Protein AF-A0A5K1AHB9-F1 (afdb_monomer)

Nearest PDB structures (foldseek):
  2nty-assembly1_B  TM=8.160E-01  e=4.34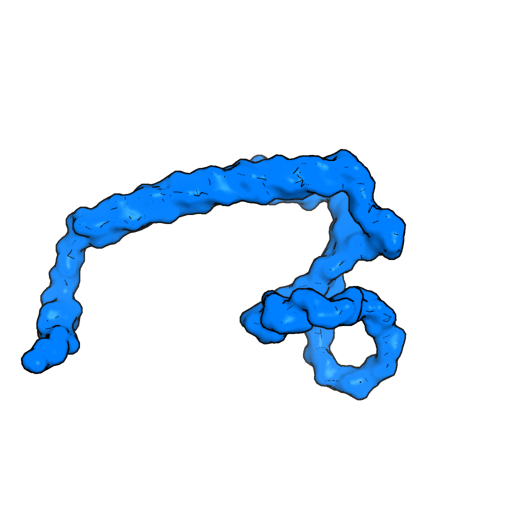3E-06  Arabidopsis thaliana
  2nty-assembly1_A  TM=7.771E-01  e=1.594E-05  Arabidopsis thaliana

Solvent-accessible surface area (backbone atoms only — not comparable to full-atom values): 6434 Å² total; per-residue (Å²): 108,81,71,72,68,72,57,93,62,81,52,51,72,43,79,65,64,85,83,69,90,71,85,87,76,86,79,68,70,81,86,75,54,57,77,75,36,63,86,44,68,89,52,58,44,78,45,63,49,96,88,52,73,54,73,66,58,52,53,50,52,50,52,53,51,56,53,50,52,52,52,50,51,52,54,50,52,51,51,53,53,54,61,72,71,52,81,82,58,68,73,59,66,77,65,54,84,132

Structure (mmCIF, N/CA/C/O backbone):
data_AF-A0A5K1AHB9-F1
#
_entry.id   AF-A0A5K1AHB9-F1
#
loop_
_atom_site.group_PDB
_atom_site.id
_atom_site.type_symbol
_atom_site.label_atom_id
_atom_site.label_alt_id
_atom_site.label_comp_id
_atom_site.label_asym_id
_atom_site.label_entity_id
_atom_site.label_seq_id
_atom_site.pdbx_PDB_ins_code
_atom_site.Cartn_x
_atom_site.Cartn_y
_atom_site.Cartn_z
_atom_site.occupancy
_atom_site.B_iso_or_equiv
_atom_site.auth_seq_id
_atom_site.auth_comp_id
_atom_site.auth_asym_id
_atom_site.auth_atom_id
_atom_site.pdbx_PDB_model_num
ATOM 1 N N . GLY A 1 1 ? -5.721 8.902 -8.532 1.00 81.38 1 GLY A N 1
ATOM 2 C CA . GLY A 1 1 ? -5.268 8.381 -7.226 1.00 81.38 1 GLY A CA 1
ATOM 3 C C . GLY A 1 1 ? -3.894 7.746 -7.349 1.00 81.38 1 GLY A C 1
ATOM 4 O O . GLY A 1 1 ? -3.397 7.605 -8.459 1.00 81.38 1 GLY A O 1
ATOM 5 N N . ILE A 1 2 ? -3.257 7.375 -6.229 1.00 90.69 2 ILE A N 1
ATOM 6 C CA . ILE A 1 2 ? -1.900 6.787 -6.248 1.00 90.69 2 ILE A CA 1
ATOM 7 C C . ILE A 1 2 ? -1.875 5.500 -7.084 1.00 90.69 2 ILE A C 1
ATOM 9 O O . ILE A 1 2 ? -0.987 5.347 -7.917 1.00 90.69 2 ILE A O 1
ATOM 13 N N . LEU A 1 3 ? -2.879 4.628 -6.935 1.00 93.69 3 LEU A N 1
ATOM 14 C CA . LEU A 1 3 ? -2.993 3.385 -7.708 1.00 93.69 3 LEU A CA 1
ATOM 15 C C . LEU A 1 3 ? -3.179 3.630 -9.213 1.00 93.69 3 LEU A C 1
ATOM 17 O O . LEU A 1 3 ? -2.570 2.931 -10.013 1.00 93.69 3 LEU A O 1
ATOM 21 N N . ASP A 1 4 ? -3.910 4.675 -9.611 1.00 93.12 4 ASP A N 1
ATOM 22 C CA . ASP A 1 4 ? -4.105 5.009 -11.033 1.00 93.12 4 ASP A CA 1
ATOM 23 C C . ASP A 1 4 ? -2.802 5.373 -11.756 1.00 93.12 4 ASP A C 1
ATOM 25 O O . ASP A 1 4 ? -2.745 5.311 -12.983 1.00 93.12 4 ASP A O 1
ATOM 29 N N . SER A 1 5 ? -1.760 5.755 -11.007 1.00 90.38 5 SER A N 1
ATOM 30 C CA . SER A 1 5 ? -0.436 6.059 -11.559 1.00 90.38 5 SER A CA 1
ATOM 31 C C . SER A 1 5 ? 0.387 4.813 -11.913 1.00 90.38 5 SER A C 1
ATOM 33 O O . SER A 1 5 ? 1.413 4.928 -12.588 1.00 90.38 5 SER A O 1
ATOM 35 N N . PHE A 1 6 ? -0.053 3.626 -11.488 1.00 93.50 6 PHE A N 1
ATOM 36 C CA . PHE A 1 6 ? 0.588 2.343 -11.779 1.00 93.50 6 PHE A CA 1
ATOM 37 C C . PHE A 1 6 ? 0.031 1.731 -13.065 1.00 93.50 6 PHE A C 1
ATOM 39 O O . PHE A 1 6 ? -0.561 0.656 -13.069 1.00 93.50 6 PHE A O 1
ATOM 46 N N . ARG A 1 7 ? 0.226 2.454 -14.165 1.00 90.12 7 ARG A N 1
ATOM 47 C CA . ARG A 1 7 ? 0.042 1.962 -15.532 1.00 90.12 7 ARG A CA 1
ATOM 48 C C . ARG A 1 7 ? 1.422 1.808 -16.162 1.00 90.12 7 ARG A C 1
ATOM 50 O O . ARG A 1 7 ? 2.338 2.533 -15.769 1.00 90.12 7 ARG A O 1
ATOM 57 N N . ASP A 1 8 ? 1.559 0.858 -17.082 1.00 90.00 8 ASP A N 1
ATOM 58 C CA . ASP A 1 8 ? 2.795 0.613 -17.837 1.00 90.00 8 ASP A CA 1
ATOM 59 C C . ASP A 1 8 ? 4.030 0.460 -16.929 1.00 90.00 8 ASP A C 1
ATOM 61 O O . ASP A 1 8 ? 5.009 1.203 -17.006 1.00 90.00 8 ASP A O 1
ATOM 65 N N . THR A 1 9 ? 3.953 -0.481 -15.985 1.00 94.56 9 THR A N 1
ATOM 66 C CA . THR A 1 9 ? 5.007 -0.712 -14.995 1.00 94.56 9 THR A CA 1
ATOM 67 C C . THR A 1 9 ? 6.137 -1.568 -15.557 1.00 94.56 9 THR A C 1
ATOM 69 O O . THR A 1 9 ? 5.909 -2.567 -16.229 1.00 94.56 9 THR A O 1
ATOM 72 N N . GLU A 1 10 ? 7.377 -1.238 -15.195 1.00 95.81 10 GLU A N 1
ATOM 73 C CA . GLU A 1 10 ? 8.547 -2.074 -15.511 1.00 95.81 10 GLU A CA 1
ATOM 74 C C . GLU A 1 10 ? 8.611 -3.364 -14.675 1.00 95.81 10 GLU A C 1
ATOM 76 O O . GLU A 1 10 ? 9.442 -4.226 -14.930 1.00 95.81 10 GLU A O 1
ATOM 81 N N . PHE A 1 11 ? 7.761 -3.490 -13.657 1.00 95.00 11 PHE A N 1
ATOM 82 C CA . PHE A 1 11 ? 7.629 -4.680 -12.822 1.00 95.00 11 PHE A CA 1
ATOM 83 C C . PHE A 1 11 ? 6.306 -5.391 -13.108 1.00 95.00 11 PHE A C 1
ATOM 85 O O . PHE A 1 11 ? 5.344 -4.773 -13.568 1.00 95.00 11 PHE A O 1
ATOM 92 N N . TRP A 1 12 ? 6.249 -6.679 -12.783 1.00 93.94 12 TRP A N 1
ATOM 93 C CA . TRP A 1 12 ? 5.058 -7.514 -12.935 1.00 93.94 12 TRP A CA 1
ATOM 94 C C . TRP A 1 12 ? 4.931 -8.493 -11.770 1.00 93.94 12 TRP A C 1
ATOM 96 O O . TRP A 1 12 ? 5.812 -8.590 -10.914 1.00 93.94 12 TRP A O 1
ATOM 106 N N . TYR A 1 13 ? 3.818 -9.215 -11.730 1.00 90.19 13 TYR A N 1
ATOM 107 C CA . TYR A 1 13 ? 3.555 -10.242 -10.733 1.00 90.19 13 TYR A CA 1
ATOM 108 C C . TYR A 1 13 ? 3.452 -11.600 -11.416 1.00 90.19 13 TYR A C 1
ATOM 110 O O . TYR A 1 13 ? 2.854 -11.714 -12.482 1.00 90.19 13 TYR A O 1
ATOM 118 N N . VAL A 1 14 ? 4.054 -12.615 -10.801 1.00 86.44 14 VAL A N 1
ATOM 119 C CA . VAL A 1 14 ? 3.972 -14.010 -11.239 1.00 86.44 14 VAL A CA 1
ATOM 120 C C . VAL A 1 14 ? 3.254 -14.802 -10.160 1.00 86.44 14 VAL A C 1
ATOM 122 O O . VAL A 1 14 ? 3.601 -14.695 -8.977 1.00 86.44 14 VAL A O 1
ATOM 125 N N . ASP A 1 15 ? 2.261 -15.592 -10.557 1.00 81.38 15 ASP A N 1
ATOM 126 C CA . ASP A 1 15 ? 1.556 -16.459 -9.625 1.00 81.38 15 ASP A CA 1
ATOM 127 C C . ASP A 1 15 ? 2.517 -17.473 -9.016 1.00 81.38 15 ASP A C 1
ATOM 129 O O . ASP A 1 15 ? 3.282 -18.158 -9.698 1.00 81.38 15 ASP A O 1
ATOM 133 N N . ARG A 1 16 ? 2.458 -17.576 -7.690 1.00 66.62 16 ARG A N 1
ATOM 134 C CA . ARG A 1 16 ? 3.025 -18.718 -6.987 1.00 66.62 16 ARG A CA 1
ATOM 135 C C . ARG A 1 16 ? 2.013 -19.833 -7.176 1.00 66.62 16 ARG A C 1
ATOM 137 O O . ARG A 1 16 ? 1.036 -19.895 -6.436 1.00 66.62 16 ARG A O 1
ATOM 144 N N . GLY A 1 17 ? 2.185 -20.656 -8.207 1.00 59.50 17 GLY A N 1
ATOM 145 C CA . GLY A 1 17 ? 1.388 -21.873 -8.330 1.00 59.50 17 GLY A CA 1
ATOM 146 C C . GLY A 1 17 ? 1.400 -22.651 -7.008 1.00 59.50 17 GLY A C 1
ATOM 147 O O . GLY A 1 17 ? 2.318 -22.497 -6.197 1.00 59.50 17 GLY A O 1
ATOM 148 N N . ILE A 1 18 ? 0.391 -23.494 -6.779 1.00 51.75 18 ILE A N 1
ATOM 149 C CA . ILE A 1 18 ? 0.480 -24.517 -5.731 1.00 51.75 18 ILE A CA 1
ATOM 150 C C . ILE A 1 18 ? 1.751 -25.308 -6.051 1.00 51.75 18 ILE A C 1
ATOM 152 O O . ILE A 1 18 ? 1.807 -25.970 -7.085 1.00 51.75 18 ILE A O 1
ATOM 156 N N . VAL A 1 19 ? 2.799 -25.146 -5.243 1.00 49.06 19 VAL A N 1
ATOM 157 C CA . VAL A 1 19 ? 4.120 -25.718 -5.515 1.00 49.06 19 VAL A CA 1
ATOM 158 C C . VAL A 1 19 ? 4.002 -27.240 -5.431 1.00 49.06 19 VAL A C 1
ATOM 160 O O . VAL A 1 19 ? 4.139 -27.823 -4.361 1.00 49.06 19 VAL A O 1
ATOM 163 N N . VAL A 1 20 ? 3.724 -27.893 -6.559 1.00 38.78 20 VAL A N 1
ATOM 164 C CA . VAL A 1 20 ? 4.153 -29.269 -6.789 1.00 38.78 20 VAL A CA 1
ATOM 165 C C . VAL A 1 20 ? 5.581 -29.140 -7.280 1.00 38.78 20 VAL A C 1
ATOM 167 O O . VAL A 1 20 ? 5.830 -28.645 -8.376 1.00 38.78 20 VAL A O 1
ATOM 170 N N . ASP A 1 21 ? 6.497 -29.502 -6.393 1.00 45.81 21 ASP A N 1
ATOM 171 C CA . ASP A 1 21 ? 7.939 -29.530 -6.578 1.00 45.81 21 ASP A CA 1
ATOM 172 C C . ASP A 1 21 ? 8.309 -30.129 -7.944 1.00 45.81 21 ASP A C 1
ATOM 174 O O . ASP A 1 21 ? 8.280 -31.342 -8.127 1.00 45.81 21 ASP A O 1
ATOM 178 N N . ASN A 1 22 ? 8.580 -29.284 -8.941 1.00 35.94 22 ASN A N 1
ATOM 179 C CA . ASN A 1 22 ? 9.223 -29.706 -10.176 1.00 35.94 22 ASN A CA 1
ATOM 180 C C . ASN A 1 22 ? 9.940 -28.533 -10.854 1.00 35.94 22 ASN A C 1
ATOM 182 O O . ASN A 1 22 ? 9.338 -27.649 -11.451 1.00 35.94 22 ASN A O 1
ATOM 186 N N . VAL A 1 23 ? 11.267 -28.615 -10.760 1.00 42.84 23 VAL A N 1
ATOM 187 C CA . VAL A 1 23 ? 12.256 -28.238 -11.776 1.00 42.84 23 VAL A CA 1
ATOM 188 C C . VAL A 1 23 ? 12.213 -26.785 -12.276 1.00 42.84 23 VAL A C 1
ATOM 190 O O . VAL A 1 23 ? 11.600 -26.453 -13.281 1.00 42.84 23 VAL A O 1
ATOM 193 N N . GLY A 1 24 ? 13.079 -25.966 -11.671 1.00 44.78 24 GLY A N 1
ATOM 194 C CA . GLY A 1 24 ? 14.034 -25.209 -12.485 1.00 44.78 24 GLY A CA 1
ATOM 195 C C . GLY A 1 24 ? 13.684 -23.782 -12.895 1.00 44.78 24 GLY A C 1
ATOM 196 O O . GLY A 1 24 ? 14.109 -23.390 -13.977 1.00 44.78 24 GLY A O 1
ATOM 197 N N . ASP A 1 25 ? 13.029 -22.977 -12.052 1.00 41.03 25 ASP A N 1
ATOM 198 C CA . ASP A 1 25 ? 12.905 -21.538 -12.332 1.00 41.03 25 ASP A CA 1
ATOM 199 C C . ASP A 1 25 ? 13.920 -20.696 -11.513 1.00 41.03 25 ASP A C 1
ATOM 201 O O . ASP A 1 25 ? 13.877 -20.697 -10.275 1.00 41.03 25 ASP A O 1
ATOM 205 N N . PRO A 1 26 ? 14.877 -19.977 -12.141 1.00 44.56 26 PRO A N 1
ATOM 206 C CA . PRO A 1 26 ? 15.927 -19.221 -11.442 1.00 44.56 26 PRO A CA 1
ATOM 207 C C . PRO A 1 26 ? 15.434 -17.972 -10.690 1.00 44.56 26 PRO A C 1
ATOM 209 O O . PRO A 1 26 ? 16.230 -17.295 -10.036 1.00 44.56 26 PRO A O 1
ATOM 212 N N . CYS A 1 27 ? 14.152 -17.628 -10.796 1.00 46.22 27 CYS A N 1
ATOM 213 C CA . CYS A 1 27 ? 13.674 -16.264 -10.570 1.00 46.22 27 CYS A CA 1
ATOM 214 C C . CYS A 1 27 ? 13.281 -15.926 -9.121 1.00 46.22 27 CYS A C 1
ATOM 216 O O . CYS A 1 27 ? 12.946 -14.777 -8.825 1.00 46.22 27 CYS A O 1
ATOM 218 N N . CYS A 1 28 ? 13.362 -16.865 -8.176 1.00 46.69 28 CYS A N 1
ATOM 219 C CA . CYS A 1 28 ? 13.315 -16.522 -6.755 1.00 46.69 28 CYS A CA 1
ATOM 220 C C . CYS A 1 28 ? 14.701 -16.037 -6.326 1.00 46.69 28 CYS A C 1
ATOM 222 O O . CYS A 1 28 ? 15.533 -16.839 -5.901 1.00 46.69 28 CYS A O 1
ATOM 224 N N . SER A 1 29 ? 14.962 -14.731 -6.465 1.00 49.19 29 SER A N 1
ATOM 225 C CA . SER A 1 29 ? 16.191 -14.093 -5.980 1.00 49.19 29 SER A CA 1
ATOM 226 C C . SER A 1 29 ? 16.513 -14.585 -4.564 1.00 49.19 29 SER A C 1
ATOM 228 O O . SER A 1 29 ? 15.788 -14.376 -3.589 1.00 49.19 29 SER A O 1
ATOM 230 N N . LYS A 1 30 ? 17.568 -15.393 -4.483 1.00 49.91 30 LYS A N 1
ATOM 231 C CA . LYS A 1 30 ? 17.800 -16.281 -3.353 1.00 49.91 30 LYS A CA 1
ATOM 232 C C . LYS A 1 30 ? 18.246 -15.471 -2.130 1.00 49.91 30 LYS A C 1
ATOM 234 O O . LYS 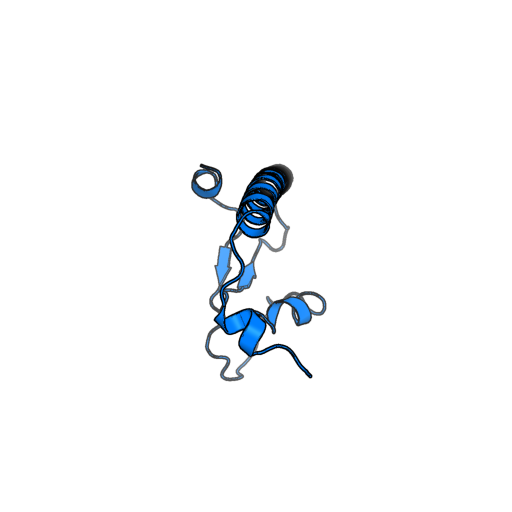A 1 30 ? 19.173 -14.669 -2.201 1.00 49.91 30 LYS A O 1
ATOM 239 N N . ARG A 1 31 ? 17.632 -15.811 -0.990 1.00 45.12 31 ARG A N 1
ATOM 240 C CA . ARG A 1 31 ? 18.099 -15.689 0.412 1.00 45.12 31 ARG A CA 1
ATOM 241 C C . ARG A 1 31 ? 17.623 -14.542 1.313 1.00 45.12 31 ARG A C 1
ATOM 243 O O . ARG A 1 31 ? 17.782 -14.698 2.517 1.00 45.12 31 ARG A O 1
ATOM 250 N N . ARG A 1 32 ? 17.004 -13.450 0.842 1.00 43.78 32 ARG A N 1
ATOM 251 C CA . ARG A 1 32 ? 16.433 -12.422 1.766 1.00 43.78 32 ARG A CA 1
ATOM 252 C C . ARG A 1 32 ? 14.927 -12.191 1.654 1.00 43.78 32 ARG A C 1
ATOM 254 O O . ARG A 1 32 ? 14.324 -11.648 2.572 1.00 43.78 32 ARG A O 1
ATOM 261 N N . THR A 1 33 ? 14.315 -12.634 0.566 1.00 48.16 33 THR A N 1
ATOM 262 C CA . THR A 1 33 ? 12.881 -12.489 0.276 1.00 48.16 33 THR A CA 1
ATOM 263 C C . THR A 1 33 ? 12.033 -13.650 0.788 1.00 48.16 33 THR A C 1
ATOM 265 O O . THR A 1 33 ? 10.854 -13.433 1.040 1.00 48.16 33 THR A O 1
ATOM 268 N N . TYR A 1 34 ? 12.614 -14.836 1.011 1.00 48.53 34 TYR A N 1
ATOM 269 C CA . TYR A 1 34 ? 11.877 -16.020 1.477 1.00 48.53 34 TYR A CA 1
ATOM 270 C C . TYR A 1 34 ? 11.237 -15.819 2.859 1.00 48.53 34 TYR A C 1
ATOM 272 O O . TYR A 1 34 ? 10.032 -15.996 2.984 1.00 48.53 34 TYR A O 1
ATOM 280 N N . LEU A 1 35 ? 11.978 -15.324 3.860 1.00 47.69 35 LEU A N 1
ATOM 281 C CA . LEU A 1 35 ? 11.425 -15.157 5.216 1.00 47.69 35 L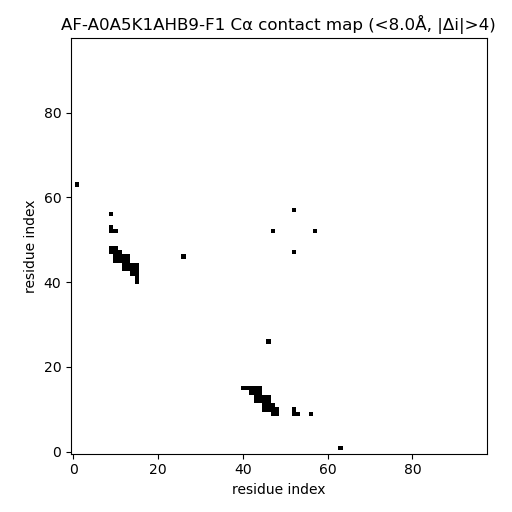EU A CA 1
ATOM 282 C C . LEU A 1 35 ? 10.235 -14.182 5.266 1.00 47.69 35 LEU A C 1
ATOM 284 O O . LEU A 1 35 ? 9.271 -14.398 5.985 1.00 47.69 35 LEU A O 1
ATOM 288 N N . ARG A 1 36 ? 10.290 -13.097 4.481 1.00 48.84 36 ARG A N 1
ATOM 289 C CA . ARG A 1 36 ? 9.230 -12.073 4.441 1.00 48.84 36 ARG A CA 1
ATOM 290 C C . ARG A 1 36 ? 8.034 -12.476 3.570 1.00 48.84 36 ARG A C 1
ATOM 292 O O . ARG A 1 36 ? 7.040 -11.754 3.548 1.00 48.84 36 ARG A O 1
ATOM 299 N N . GLN A 1 37 ? 8.165 -13.556 2.799 1.00 52.94 37 GLN A N 1
ATOM 300 C CA . GLN A 1 37 ? 7.144 -14.051 1.878 1.00 52.94 37 GLN A CA 1
ATOM 301 C C . GLN A 1 37 ? 6.486 -15.352 2.343 1.00 52.94 37 GLN A C 1
ATOM 303 O O . GLN A 1 37 ? 5.359 -15.590 1.925 1.00 52.94 37 GLN A O 1
ATOM 308 N N . GLU A 1 38 ? 7.113 -16.150 3.216 1.00 57.03 38 GLU A N 1
ATOM 309 C CA . GLU A 1 38 ? 6.457 -17.315 3.839 1.00 57.03 38 GLU A CA 1
ATOM 310 C C . GLU A 1 38 ? 5.166 -16.910 4.564 1.00 57.03 38 GLU A C 1
ATOM 312 O O . GLU A 1 38 ? 4.128 -17.543 4.393 1.00 57.03 38 GLU A O 1
ATOM 317 N N . GLU A 1 39 ? 5.192 -15.777 5.272 1.00 61.59 39 GLU A N 1
ATOM 318 C CA . GLU A 1 39 ? 4.025 -15.216 5.969 1.00 61.59 39 GLU A CA 1
ATOM 319 C C . GLU A 1 39 ? 2.889 -14.797 5.015 1.00 61.59 39 GLU A C 1
ATOM 321 O O . GLU A 1 39 ? 1.750 -14.627 5.435 1.00 61.59 39 GLU A O 1
ATOM 326 N N . LYS A 1 40 ? 3.178 -14.624 3.719 1.00 78.62 40 LYS A N 1
ATOM 327 C CA . LYS A 1 40 ? 2.221 -14.161 2.703 1.00 78.62 40 LYS A CA 1
ATOM 328 C C . LYS A 1 40 ? 2.205 -15.090 1.495 1.00 78.62 40 LYS A C 1
ATOM 330 O O . LYS A 1 40 ? 2.246 -14.631 0.352 1.00 78.62 40 LYS A O 1
ATOM 335 N N . TRP A 1 41 ? 2.154 -16.395 1.760 1.00 78.31 41 TRP A N 1
ATOM 336 C CA . TRP A 1 41 ? 2.183 -17.459 0.751 1.00 78.31 41 TRP A CA 1
ATOM 337 C C . TRP A 1 41 ? 1.087 -17.330 -0.319 1.00 78.31 41 TRP A C 1
ATOM 339 O O . TRP A 1 41 ? 1.276 -17.789 -1.440 1.00 78.31 41 TRP A O 1
ATOM 349 N N . TRP A 1 42 ? -0.022 -16.658 -0.003 1.00 82.56 42 TRP A N 1
ATOM 350 C CA . TRP A 1 42 ? -1.131 -16.406 -0.926 1.00 82.56 42 TRP A CA 1
ATOM 351 C C . TRP A 1 42 ? -0.905 -15.235 -1.899 1.00 82.56 42 TRP A C 1
ATOM 353 O O . TRP A 1 42 ? -1.735 -15.014 -2.777 1.00 82.56 42 TRP A O 1
ATOM 363 N N . LEU A 1 43 ? 0.164 -14.440 -1.754 1.00 83.81 43 LEU A N 1
ATOM 364 C CA . LEU A 1 43 ? 0.421 -13.300 -2.642 1.00 83.81 43 LEU A CA 1
ATOM 365 C C . LEU A 1 43 ? 1.282 -13.694 -3.852 1.00 83.81 43 LEU A C 1
ATOM 367 O O . LEU A 1 43 ? 2.311 -14.350 -3.670 1.00 83.81 43 LEU A O 1
ATOM 371 N N . PRO A 1 44 ? 0.977 -13.198 -5.064 1.00 86.94 44 PRO A N 1
ATOM 372 C CA . PRO A 1 44 ? 1.865 -13.321 -6.219 1.00 86.94 44 PRO A CA 1
ATOM 373 C C . PRO A 1 44 ? 3.279 -12.786 -5.942 1.00 86.94 44 PRO A C 1
ATOM 375 O O . PRO A 1 44 ? 3.488 -11.875 -5.132 1.00 86.94 44 PRO A O 1
ATOM 378 N N . CYS A 1 45 ? 4.287 -13.352 -6.602 1.00 84.88 45 CYS A N 1
ATOM 379 C CA . CYS A 1 45 ? 5.670 -12.908 -6.461 1.00 84.88 45 CYS A CA 1
ATOM 380 C C . CYS A 1 45 ? 5.950 -11.711 -7.386 1.00 84.88 45 CYS A C 1
ATOM 382 O O . CYS A 1 45 ? 5.788 -11.850 -8.599 1.00 84.88 45 CYS A O 1
ATOM 384 N N . PRO A 1 46 ? 6.376 -10.544 -6.863 1.00 90.38 46 PRO A N 1
ATOM 385 C CA . PRO A 1 46 ? 6.789 -9.432 -7.709 1.00 90.38 46 PRO A CA 1
ATOM 386 C C . PRO A 1 46 ? 8.118 -9.749 -8.403 1.00 90.38 46 PRO A C 1
ATOM 388 O O . PRO A 1 46 ? 9.060 -10.223 -7.765 1.00 90.38 46 PRO A O 1
ATOM 391 N N . GLN A 1 47 ? 8.199 -9.432 -9.690 1.00 88.38 47 GLN A N 1
ATOM 392 C CA . GLN A 1 47 ? 9.381 -9.583 -10.531 1.00 88.38 47 GLN A CA 1
ATOM 393 C C . GLN A 1 47 ? 9.741 -8.261 -11.212 1.00 88.38 47 GLN A C 1
ATOM 395 O O . GLN A 1 47 ? 8.899 -7.382 -11.398 1.00 88.38 47 GLN A O 1
ATOM 400 N N . VAL A 1 48 ? 11.017 -8.126 -11.565 1.00 94.25 48 VAL A N 1
ATOM 401 C CA . VAL A 1 48 ? 11.587 -6.967 -12.266 1.00 94.25 48 VAL A CA 1
ATOM 402 C C . VAL A 1 48 ? 12.534 -7.457 -13.369 1.00 94.25 48 VAL A C 1
ATOM 404 O O . VAL A 1 48 ? 12.973 -8.610 -13.311 1.00 94.25 48 VAL A O 1
ATOM 407 N N . PRO A 1 49 ? 12.904 -6.619 -14.354 1.00 94.25 49 PRO A N 1
ATOM 408 C CA . PRO A 1 49 ? 13.849 -7.004 -15.392 1.00 94.25 49 PRO A CA 1
ATOM 409 C C . PRO A 1 49 ? 15.203 -7.392 -14.777 1.00 94.25 49 PRO A C 1
ATOM 411 O O . PRO A 1 49 ? 15.583 -6.820 -13.750 1.00 94.25 49 PRO A O 1
ATOM 414 N N . PRO A 1 50 ? 15.989 -8.291 -15.399 1.00 91.31 50 PRO A N 1
ATOM 415 C CA . PRO A 1 50 ? 17.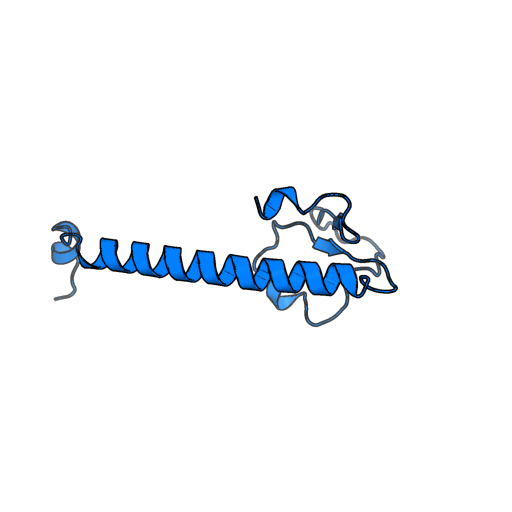315 -8.670 -14.895 1.00 91.31 50 PRO A CA 1
ATOM 416 C C . PRO A 1 50 ? 18.280 -7.486 -14.731 1.00 91.31 50 PRO A C 1
ATOM 418 O O . PRO A 1 50 ? 19.156 -7.504 -13.871 1.00 91.31 50 PRO A O 1
ATOM 421 N N . THR A 1 51 ? 18.097 -6.432 -15.529 1.00 94.19 51 THR A N 1
ATOM 422 C CA . THR A 1 51 ? 18.841 -5.163 -15.455 1.00 94.19 51 THR A CA 1
ATOM 423 C C . THR A 1 51 ? 18.407 -4.265 -14.291 1.00 94.19 51 THR A C 1
ATOM 425 O O . THR A 1 51 ? 19.015 -3.223 -14.051 1.00 94.19 51 THR A O 1
ATOM 428 N N . GLY A 1 52 ? 17.356 -4.652 -13.568 1.00 93.56 52 GLY A N 1
ATOM 429 C CA . GLY A 1 52 ? 16.676 -3.832 -12.580 1.00 93.56 52 GLY A CA 1
ATOM 430 C C . GLY A 1 52 ? 15.746 -2.791 -13.204 1.00 93.56 52 GLY A C 1
ATOM 431 O O . GLY A 1 52 ? 15.619 -2.675 -14.422 1.00 93.56 52 GLY A O 1
ATOM 432 N N . LEU A 1 53 ? 15.091 -2.035 -12.322 1.00 96.38 53 LEU A N 1
ATOM 433 C CA . LEU A 1 53 ? 14.214 -0.922 -12.682 1.00 96.38 53 LEU A CA 1
ATOM 434 C C . LEU A 1 53 ? 15.024 0.319 -13.068 1.00 96.38 53 LEU A C 1
ATOM 436 O O . LEU A 1 53 ? 16.080 0.593 -12.482 1.00 96.38 53 LEU A O 1
ATOM 440 N N . SER A 1 54 ? 14.471 1.126 -13.969 1.00 97.00 54 SER A N 1
ATOM 441 C CA . SER A 1 54 ? 15.008 2.432 -14.330 1.00 97.00 54 SER A CA 1
ATOM 442 C C . SER A 1 54 ? 15.105 3.369 -13.118 1.00 97.00 54 SER A C 1
ATOM 444 O O . SER A 1 54 ? 14.417 3.223 -12.097 1.00 97.00 54 SER A O 1
ATOM 446 N N . ALA A 1 55 ? 15.994 4.363 -13.204 1.00 97.44 55 ALA A N 1
ATOM 447 C CA . ALA A 1 55 ? 16.143 5.369 -12.154 1.00 97.44 55 ALA A CA 1
ATOM 448 C C . ALA A 1 55 ? 14.830 6.130 -11.900 1.00 97.44 55 ALA A C 1
ATOM 450 O O . ALA A 1 55 ? 14.459 6.329 -10.740 1.00 97.44 55 ALA A O 1
ATOM 451 N N . ASP A 1 56 ? 14.107 6.469 -12.966 1.00 95.88 56 ASP A N 1
ATOM 452 C CA . ASP A 1 56 ? 12.839 7.189 -12.886 1.00 95.88 56 ASP A CA 1
ATOM 453 C C . ASP A 1 56 ? 11.752 6.348 -12.220 1.00 95.88 56 ASP A C 1
ATOM 455 O O . ASP A 1 56 ? 11.094 6.821 -11.290 1.00 95.88 56 ASP A O 1
ATOM 459 N N . THR A 1 57 ? 11.614 5.074 -12.600 1.00 95.94 57 THR A N 1
ATOM 460 C CA . THR A 1 57 ? 10.648 4.167 -11.970 1.00 95.94 57 THR A CA 1
ATOM 461 C C . THR A 1 57 ? 10.954 3.967 -10.487 1.00 95.94 57 THR A C 1
ATOM 463 O O . THR A 1 57 ? 10.048 4.069 -9.658 1.00 95.94 57 THR A O 1
ATOM 466 N N . ARG A 1 58 ? 12.224 3.793 -10.097 1.00 96.56 58 ARG A N 1
ATOM 467 C CA . ARG A 1 58 ? 12.601 3.710 -8.671 1.00 96.56 58 ARG A CA 1
ATOM 468 C C . ARG A 1 58 ? 12.253 4.984 -7.903 1.00 96.56 58 ARG A C 1
ATOM 470 O O . ARG A 1 58 ? 11.718 4.898 -6.798 1.00 96.56 58 ARG A O 1
ATOM 477 N N . LYS A 1 59 ? 12.522 6.159 -8.480 1.00 96.69 59 LYS A N 1
ATOM 478 C CA . LYS A 1 59 ? 12.206 7.454 -7.860 1.00 96.69 59 LYS A CA 1
ATOM 479 C C . LYS A 1 59 ? 10.697 7.636 -7.684 1.00 96.69 59 LYS A C 1
ATOM 481 O O . LYS A 1 59 ? 10.258 8.053 -6.614 1.00 96.69 59 LYS A O 1
ATOM 486 N N . ARG A 1 60 ? 9.904 7.271 -8.697 1.00 95.06 60 ARG A N 1
ATOM 487 C CA . ARG A 1 60 ? 8.435 7.282 -8.630 1.00 95.06 60 ARG A CA 1
ATOM 488 C C . ARG A 1 60 ? 7.911 6.351 -7.537 1.00 95.06 60 ARG A C 1
ATOM 490 O O . ARG A 1 60 ? 7.128 6.793 -6.705 1.00 95.06 60 ARG A O 1
ATOM 497 N N . LEU A 1 61 ? 8.391 5.106 -7.488 1.00 96.19 61 LEU A N 1
ATOM 498 C CA . LEU A 1 61 ? 8.008 4.133 -6.458 1.00 96.19 61 LEU A CA 1
ATOM 499 C C . LEU A 1 61 ? 8.311 4.636 -5.044 1.00 96.19 61 LEU A C 1
ATOM 501 O O . LEU A 1 61 ? 7.477 4.503 -4.147 1.00 96.19 61 LEU A O 1
ATOM 505 N N . GLN A 1 62 ? 9.484 5.240 -4.846 1.00 96.81 62 GLN A N 1
ATOM 506 C CA . GLN A 1 62 ? 9.873 5.798 -3.555 1.00 96.81 62 GLN A CA 1
ATOM 507 C C . GLN A 1 62 ? 8.957 6.960 -3.151 1.00 96.81 62 GLN A C 1
ATOM 509 O O . GLN A 1 62 ? 8.452 6.978 -2.031 1.00 96.81 62 GLN A O 1
ATOM 514 N N . HIS A 1 63 ? 8.653 7.871 -4.077 1.00 95.69 63 HIS A N 1
ATOM 515 C CA . HIS A 1 63 ? 7.713 8.960 -3.818 1.00 95.69 63 HIS A CA 1
ATOM 516 C C . HIS A 1 63 ? 6.309 8.449 -3.453 1.00 95.69 63 HIS A C 1
ATOM 518 O O . HIS A 1 63 ? 5.724 8.900 -2.468 1.00 95.69 63 HIS A O 1
ATOM 524 N N . SER A 1 64 ? 5.784 7.466 -4.193 1.00 96.50 64 SER A N 1
ATOM 525 C CA . SER A 1 64 ? 4.490 6.844 -3.888 1.00 96.50 64 SER A CA 1
ATOM 526 C C . SER A 1 64 ? 4.481 6.185 -2.507 1.00 96.50 64 SER A C 1
ATOM 528 O O . SER A 1 64 ? 3.513 6.349 -1.766 1.00 96.50 64 SER A O 1
ATOM 530 N N . LYS A 1 65 ? 5.560 5.484 -2.134 1.00 97.19 65 LYS A N 1
ATOM 531 C CA . LYS A 1 65 ? 5.730 4.889 -0.800 1.00 97.19 65 LYS A CA 1
ATOM 532 C C . LYS A 1 65 ? 5.692 5.952 0.298 1.00 97.19 65 LYS A C 1
ATOM 534 O O . LYS A 1 65 ? 4.998 5.769 1.295 1.00 97.19 65 LYS A O 1
ATOM 539 N N . ASP A 1 66 ? 6.422 7.049 0.127 1.00 97.56 66 ASP A N 1
ATOM 540 C CA . ASP A 1 66 ? 6.487 8.107 1.137 1.00 97.56 66 ASP A CA 1
ATOM 541 C C . ASP A 1 66 ? 5.139 8.816 1.292 1.00 97.56 66 ASP A C 1
ATOM 543 O O . ASP A 1 66 ? 4.690 9.040 2.416 1.00 97.56 66 ASP A O 1
ATOM 547 N N . CYS A 1 67 ? 4.446 9.075 0.180 1.00 96.38 67 CYS A N 1
ATOM 548 C CA . CYS A 1 67 ? 3.091 9.619 0.187 1.00 96.38 67 CYS A CA 1
ATOM 549 C C . CYS A 1 67 ? 2.100 8.688 0.913 1.00 96.38 67 CYS A C 1
ATOM 551 O O . CYS A 1 67 ? 1.412 9.121 1.838 1.00 96.38 67 CYS A O 1
ATOM 553 N N . LEU A 1 68 ? 2.080 7.392 0.570 1.00 97.56 68 LEU A N 1
ATOM 554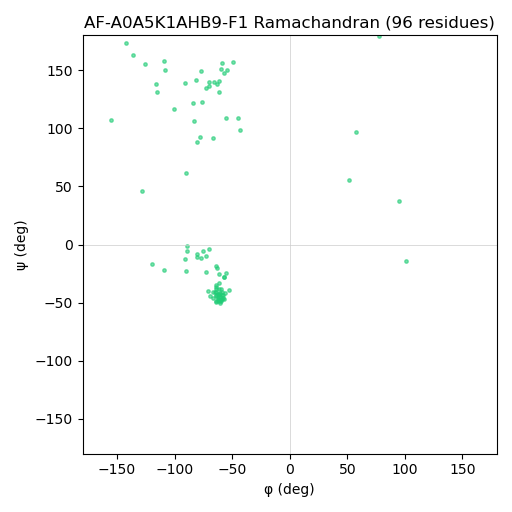 C CA . LEU A 1 68 ? 1.223 6.390 1.221 1.00 97.56 68 LEU A CA 1
ATOM 555 C C . LEU A 1 68 ? 1.498 6.269 2.721 1.00 97.56 68 LEU A C 1
ATOM 557 O O . LEU A 1 68 ? 0.560 6.143 3.502 1.00 97.56 68 LEU A O 1
ATOM 561 N N . ASN A 1 69 ? 2.760 6.353 3.141 1.00 98.06 69 ASN A N 1
ATOM 562 C CA . ASN A 1 69 ? 3.110 6.320 4.558 1.00 98.06 69 ASN A CA 1
ATOM 563 C C . ASN A 1 69 ? 2.548 7.521 5.328 1.00 98.06 69 ASN A C 1
ATOM 565 O O . ASN A 1 69 ? 2.181 7.369 6.489 1.00 98.06 69 ASN A O 1
ATOM 569 N N . GLN A 1 70 ? 2.469 8.706 4.715 1.00 98.31 70 GLN A N 1
ATOM 570 C CA . GLN A 1 70 ? 1.850 9.867 5.364 1.00 98.31 70 GLN A CA 1
ATOM 571 C C . GLN A 1 70 ? 0.333 9.712 5.474 1.00 98.31 70 GLN A C 1
ATOM 573 O O . GLN A 1 70 ? -0.227 10.002 6.528 1.00 98.31 70 GLN A O 1
ATOM 578 N N . ILE A 1 71 ? -0.316 9.180 4.434 1.00 97.75 71 ILE A N 1
ATOM 579 C CA . ILE A 1 71 ? -1.746 8.848 4.481 1.00 97.75 71 ILE A CA 1
ATOM 580 C C . ILE A 1 71 ? -2.005 7.826 5.591 1.00 97.75 71 ILE A C 1
ATOM 582 O O . ILE A 1 71 ? -2.860 8.054 6.438 1.00 97.75 71 ILE A O 1
ATOM 586 N N . LEU A 1 72 ? -1.216 6.748 5.644 1.00 98.25 72 LEU A N 1
ATOM 587 C CA . LEU A 1 72 ? -1.327 5.722 6.680 1.00 98.25 72 LEU A CA 1
ATOM 588 C C . LEU A 1 72 ? -1.179 6.318 8.084 1.00 98.25 72 LEU A C 1
ATOM 590 O O . LEU A 1 72 ? -1.997 6.028 8.949 1.00 98.25 72 LEU A O 1
ATOM 594 N N . LYS A 1 73 ? -0.174 7.173 8.309 1.00 98.62 73 LYS A N 1
ATOM 595 C CA . LYS A 1 73 ? 0.020 7.850 9.601 1.00 98.62 73 LYS A CA 1
ATOM 596 C C . LYS A 1 73 ? -1.190 8.692 9.990 1.00 98.62 73 LYS A C 1
ATOM 598 O O . LYS A 1 73 ? -1.647 8.589 11.123 1.00 98.62 73 LYS A O 1
ATOM 603 N N . ALA A 1 74 ? -1.713 9.491 9.063 1.00 98.69 74 ALA A N 1
ATOM 604 C CA . ALA A 1 74 ? -2.888 10.318 9.314 1.00 98.69 74 ALA A CA 1
ATOM 605 C C . ALA A 1 74 ? -4.120 9.457 9.637 1.00 98.69 74 ALA A C 1
ATOM 607 O O . ALA A 1 74 ? -4.796 9.697 10.635 1.00 98.69 74 ALA A O 1
ATOM 608 N N . SER A 1 75 ? -4.372 8.406 8.852 1.00 98.69 75 SER A N 1
ATOM 609 C CA . SER A 1 75 ? -5.475 7.472 9.092 1.00 98.69 75 SER A CA 1
ATOM 610 C C . SER A 1 75 ? -5.343 6.749 10.433 1.00 98.69 75 SER A C 1
ATOM 612 O O . SER A 1 75 ? -6.326 6.637 11.159 1.00 98.69 75 SER A O 1
ATOM 614 N N . MET A 1 76 ? -4.140 6.290 10.792 1.00 98.62 76 MET A N 1
ATOM 615 C CA . MET A 1 76 ? -3.881 5.649 12.084 1.00 98.62 76 MET A CA 1
ATOM 616 C C . MET A 1 76 ? -4.082 6.615 13.253 1.00 98.62 76 MET A C 1
ATOM 618 O O . MET A 1 76 ? -4.659 6.211 14.256 1.00 98.62 76 MET A O 1
ATOM 622 N N . ALA A 1 77 ? -3.647 7.873 13.130 1.00 98.69 77 ALA A N 1
ATOM 623 C CA . ALA A 1 77 ? -3.849 8.884 14.166 1.00 98.69 77 ALA A CA 1
ATOM 624 C C . ALA A 1 77 ? -5.341 9.153 14.413 1.00 98.69 77 ALA A C 1
ATOM 626 O O . ALA A 1 77 ? -5.776 9.157 15.561 1.00 98.69 77 ALA A O 1
ATOM 627 N N . ILE A 1 78 ? -6.134 9.296 13.346 1.00 98.62 78 ILE A N 1
ATOM 628 C CA . ILE A 1 78 ? -7.589 9.481 13.451 1.00 98.62 78 ILE A CA 1
ATOM 629 C C . ILE A 1 78 ? -8.246 8.245 14.073 1.00 98.62 78 ILE A C 1
ATOM 631 O O . ILE A 1 78 ? -9.012 8.381 15.021 1.00 98.62 78 ILE A O 1
ATOM 635 N N . ASN A 1 79 ? -7.915 7.045 13.584 1.00 98.62 79 ASN A N 1
ATOM 636 C CA . ASN A 1 79 ? -8.454 5.792 14.117 1.00 98.62 79 ASN A CA 1
ATOM 637 C C . ASN A 1 79 ? -8.145 5.651 15.616 1.00 98.62 79 ASN A C 1
ATOM 639 O O . ASN A 1 79 ? -9.027 5.374 16.419 1.00 98.62 79 ASN A O 1
ATOM 643 N N . SER A 1 80 ? -6.900 5.928 16.004 1.00 98.56 80 SER A N 1
ATOM 644 C CA . SER A 1 80 ? -6.480 5.879 17.401 1.00 98.56 80 SER A CA 1
ATOM 645 C C . SER A 1 80 ? -7.196 6.913 18.272 1.00 98.56 80 SER A C 1
ATOM 647 O O . SER A 1 80 ? -7.508 6.593 19.412 1.00 98.56 80 SER A O 1
ATOM 649 N N . SER A 1 81 ? -7.443 8.127 17.764 1.00 98.56 81 SER A N 1
ATOM 650 C CA . SER A 1 81 ? -8.186 9.165 18.495 1.00 98.56 81 SER A CA 1
ATOM 651 C C . SER A 1 81 ? -9.622 8.727 18.754 1.00 98.56 81 SER A C 1
ATOM 653 O O . SER A 1 81 ? -10.076 8.753 19.889 1.00 98.56 81 SER A O 1
ATOM 655 N N . VAL A 1 82 ? -10.310 8.250 17.712 1.00 98.56 82 VAL A N 1
ATOM 656 C CA . VAL A 1 82 ? -11.704 7.801 17.812 1.00 98.56 82 VA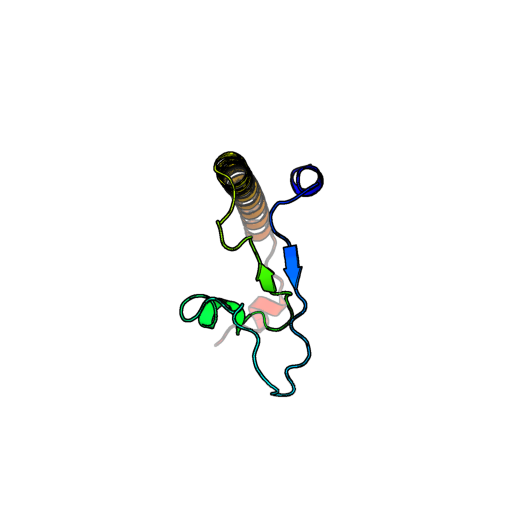L A CA 1
ATOM 657 C C . VAL A 1 82 ? -11.823 6.628 18.783 1.00 98.56 82 VAL A C 1
ATOM 659 O O . VAL A 1 82 ? -12.660 6.666 19.674 1.00 98.56 82 VAL A O 1
ATOM 662 N N . LEU A 1 83 ? -10.957 5.616 18.665 1.00 98.31 83 LEU A N 1
ATOM 663 C CA . LEU A 1 83 ? -10.964 4.457 19.565 1.00 98.31 83 LEU A CA 1
ATOM 664 C C . LEU A 1 83 ? -10.704 4.834 21.030 1.00 98.31 83 LEU A C 1
ATOM 666 O O . LEU A 1 83 ? -11.241 4.179 21.917 1.00 98.31 83 LEU A O 1
ATOM 670 N N . ALA A 1 84 ? -9.896 5.865 21.292 1.00 97.88 84 ALA A N 1
ATOM 671 C CA . ALA A 1 84 ? -9.624 6.331 22.651 1.00 97.88 84 ALA A CA 1
ATOM 672 C C . ALA A 1 84 ? -10.816 7.069 23.288 1.00 97.88 84 ALA A C 1
ATOM 674 O O . ALA A 1 84 ? -10.903 7.136 24.511 1.00 97.88 84 ALA A O 1
ATOM 675 N N . GLU A 1 85 ? -11.714 7.622 22.471 1.00 97.69 85 GLU A N 1
ATOM 676 C CA . GLU A 1 85 ? -12.924 8.323 22.915 1.00 97.69 85 GLU A CA 1
ATOM 677 C C . GLU A 1 85 ? -14.147 7.398 23.031 1.00 97.69 85 GLU A C 1
ATOM 679 O O . GLU A 1 85 ? -15.166 7.791 23.597 1.00 97.69 85 GLU A O 1
ATOM 684 N N . MET A 1 86 ? -14.072 6.176 22.497 1.00 97.94 86 MET A N 1
ATOM 685 C CA . MET A 1 86 ? -15.167 5.21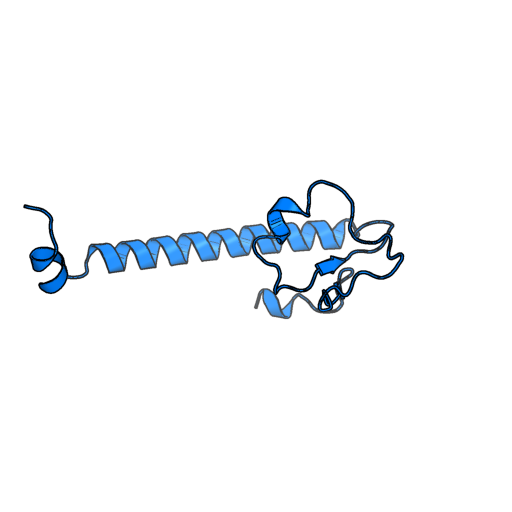1 22.568 1.00 97.94 86 MET A CA 1
ATOM 686 C C . MET A 1 86 ? -15.366 4.685 23.992 1.0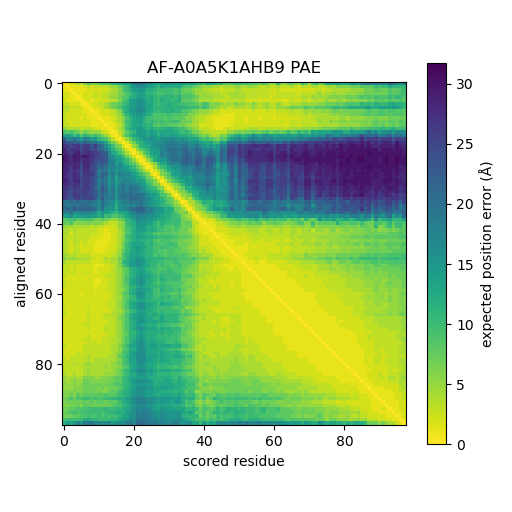0 97.94 86 MET A C 1
ATOM 688 O O . MET A 1 86 ? -14.411 4.372 24.704 1.00 97.94 86 MET A O 1
ATOM 692 N N . GLU A 1 87 ? -16.631 4.532 24.385 1.00 97.25 87 GLU A N 1
ATOM 693 C CA . GLU A 1 87 ? -16.991 3.859 25.630 1.00 97.25 87 GLU A CA 1
ATOM 694 C C . GLU A 1 87 ? -16.545 2.392 25.595 1.00 97.25 87 GLU A C 1
ATOM 696 O O . GLU A 1 87 ? -16.675 1.698 24.581 1.00 97.25 87 GLU A O 1
ATOM 701 N N . ILE A 1 88 ? -16.008 1.924 26.720 1.00 96.81 88 ILE A N 1
ATOM 702 C CA . ILE A 1 88 ? -15.575 0.539 26.879 1.00 96.81 88 ILE A CA 1
ATOM 703 C C . ILE A 1 88 ? -16.825 -0.331 27.070 1.00 96.81 88 ILE A C 1
ATOM 705 O O . ILE A 1 88 ? -17.567 -0.094 28.020 1.00 96.81 88 ILE A O 1
ATOM 709 N N . PRO A 1 89 ? -17.059 -1.356 26.230 1.00 97.62 89 PRO A N 1
ATOM 710 C CA . PRO A 1 89 ? -18.219 -2.230 26.383 1.00 97.62 89 PRO A CA 1
ATOM 711 C C . PRO A 1 89 ? -18.220 -2.981 27.722 1.00 97.62 89 PRO A C 1
ATOM 713 O O . PRO A 1 89 ? -17.185 -3.518 28.115 1.00 97.62 89 PRO A O 1
ATOM 716 N N . ASP A 1 90 ? -19.387 -3.128 28.360 1.00 96.31 90 ASP A N 1
ATOM 717 C CA . ASP A 1 90 ? -19.538 -3.828 29.652 1.00 96.31 90 ASP A CA 1
ATOM 718 C C . ASP A 1 90 ? -18.932 -5.240 29.649 1.00 96.31 90 ASP A C 1
ATOM 720 O O . ASP A 1 90 ? -18.239 -5.642 30.584 1.00 96.31 90 ASP A O 1
ATOM 724 N N . VAL A 1 91 ? -19.090 -5.961 28.535 1.00 96.94 91 VAL A N 1
ATOM 725 C CA . VAL A 1 91 ? -18.522 -7.304 28.325 1.00 96.94 91 VAL A CA 1
ATOM 726 C C . VAL A 1 91 ? -16.998 -7.358 28.487 1.00 96.94 91 VAL A C 1
ATOM 728 O O . VAL A 1 91 ? -16.452 -8.398 28.850 1.00 96.94 91 VAL A O 1
ATOM 731 N N . TYR A 1 92 ? -16.289 -6.252 28.236 1.00 96.25 92 TYR A N 1
ATOM 732 C CA . TYR A 1 92 ? -14.850 -6.173 28.469 1.00 96.25 92 TYR A CA 1
ATOM 733 C C . TYR A 1 92 ? -14.544 -6.189 29.970 1.00 96.25 92 TYR A C 1
ATOM 735 O O . TYR A 1 92 ? -13.676 -6.950 30.397 1.00 96.25 92 TYR A O 1
ATOM 743 N N . PHE A 1 93 ? -15.290 -5.426 30.777 1.00 96.06 93 PHE A N 1
ATOM 744 C CA . PHE A 1 93 ? -15.129 -5.404 32.234 1.00 96.06 93 PHE A CA 1
ATOM 745 C C . PHE A 1 93 ? -15.456 -6.756 32.871 1.00 96.06 93 PHE A C 1
ATOM 747 O O . PHE A 1 93 ? -14.711 -7.214 33.735 1.00 96.06 93 PHE A O 1
ATOM 754 N N . GLU A 1 94 ? -16.513 -7.427 32.407 1.00 96.38 94 GLU A N 1
ATOM 755 C CA . GLU A 1 94 ? -16.895 -8.767 32.879 1.00 96.38 94 GLU A CA 1
ATOM 756 C C . GLU A 1 94 ? -15.813 -9.830 32.614 1.00 96.38 94 GLU A C 1
ATOM 758 O O . GLU A 1 94 ? -15.736 -10.832 33.325 1.00 96.38 94 GLU A O 1
ATOM 763 N N . SER A 1 95 ? -14.960 -9.611 31.607 1.00 96.38 95 SER A N 1
ATOM 764 C CA . SER A 1 95 ? -13.888 -10.533 31.215 1.00 96.38 95 SER A CA 1
ATOM 765 C C . SER A 1 95 ? -12.552 -10.309 31.936 1.00 96.38 95 SER A C 1
ATOM 767 O O . SER A 1 95 ? -11.619 -11.095 31.744 1.00 96.38 95 SER A O 1
ATOM 769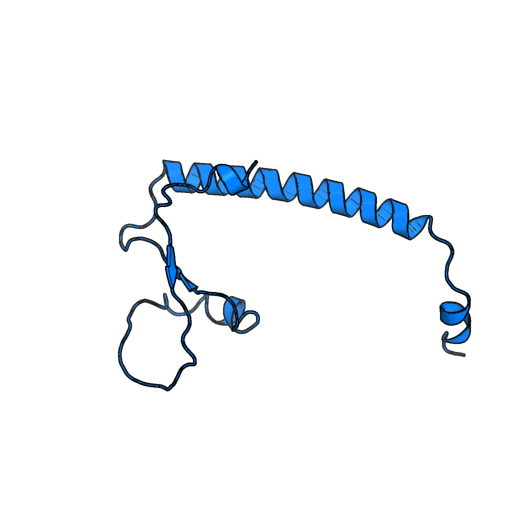 N N . LEU A 1 96 ? -12.428 -9.252 32.749 1.00 95.62 96 LEU A N 1
ATOM 770 C CA . LEU A 1 96 ? -11.171 -8.926 33.420 1.00 95.62 96 LEU A CA 1
ATOM 771 C C . LEU A 1 96 ? -10.782 -10.010 34.448 1.00 95.62 96 LEU A C 1
ATOM 773 O O . LEU A 1 96 ? -11.644 -10.514 35.175 1.00 95.62 96 LEU A O 1
ATOM 777 N N . PRO A 1 97 ? -9.487 -10.377 34.544 1.00 95.00 97 PRO A N 1
ATOM 778 C CA . PRO A 1 97 ? -9.002 -11.281 35.583 1.00 95.00 97 PRO A CA 1
ATOM 779 C C . PRO A 1 97 ? -9.314 -10.756 36.990 1.00 95.00 97 PRO A C 1
ATOM 781 O O . PRO A 1 97 ? -9.315 -9.546 37.215 1.00 95.00 97 PRO A O 1
ATOM 784 N N . LYS A 1 98 ? -9.550 -11.680 37.928 1.00 82.19 98 LYS A N 1
ATOM 785 C CA . LYS A 1 98 ? -9.747 -11.367 39.352 1.00 82.19 98 LYS A CA 1
ATOM 786 C C . LYS A 1 98 ? -8.463 -10.907 40.029 1.00 82.19 98 LYS A C 1
ATOM 788 O O . LYS A 1 98 ? -7.398 -11.477 39.698 1.00 82.19 98 LYS A O 1
#

InterPro domains:
  IPR005512 PRONE domain [PF03759] (2-98)
  IPR005512 PRONE domain [PS51334] (1-98)
  IPR038937 Rop guanine nucleotide exchange factor [PTHR33101] (2-98)

Organism: NCBI:txid210225

Radius of gyration: 21.1 Å; Cα contacts (8 Å, |Δi|>4): 33; chains: 1; bounding box: 38×40×57 Å

Mean predicted aligned error: 9.3 Å

pLDDT: mean 82.92, std 20.35, range [35.94, 98.69]

Secondary structure (DSSP, 8-state):
-TGGG--S-S-EEE--------S--TTS-TTTSHHHHHTTTTSPEEE--TT---HHHHHHHHHHHHHHHHHHHHHHHHHHHHHHHSPPPHHHHHTS--

Sequence (98 aa):
GILDSFRDTEFWYVDRGIVVDNVGDPCCSKRRTYLRQEEKWWLPCPQVPPTGLSADTRKRLQHSKDCLNQILKASMAINSSVLAEMEIPDVYFESLPK

Foldseek 3Di:
DLVVVPDPDQKDFADPPPDPDDDDDPFPPDDDVVVVCVVVVRGTDMGHPPVGDDPVNVVSVVVSVVVVVVVVVVVVVVVVVVVVPDDDDPVVVVPDDD